Protein AF-A0A9P6SDH8-F1 (afdb_monomer_lite)

Structure (mmCIF, N/CA/C/O backbone):
data_AF-A0A9P6SDH8-F1
#
_entry.id   AF-A0A9P6SDH8-F1
#
loop_
_atom_site.group_PDB
_atom_site.id
_atom_site.type_symbol
_atom_site.label_atom_id
_atom_site.label_alt_id
_atom_site.label_comp_id
_atom_site.label_asym_id
_atom_site.label_entity_id
_atom_site.label_seq_id
_atom_site.pdbx_PDB_ins_code
_atom_site.Cartn_x
_atom_site.Cartn_y
_atom_site.Cartn_z
_atom_site.occupancy
_atom_site.B_iso_or_equiv
_atom_site.auth_seq_id
_atom_site.auth_comp_id
_atom_site.auth_asym_id
_atom_site.auth_atom_id
_atom_site.pdbx_PDB_model_num
ATOM 1 N N . TYR A 1 1 ? -16.556 -7.507 26.256 1.00 83.69 1 TYR A N 1
ATOM 2 C CA . TYR A 1 1 ? -16.527 -6.159 25.652 1.00 83.69 1 TYR A CA 1
ATOM 3 C C . TYR A 1 1 ? -16.146 -6.291 24.186 1.00 83.69 1 TYR A C 1
ATOM 5 O O . TYR A 1 1 ? -15.142 -6.932 23.901 1.00 83.69 1 TYR A O 1
ATOM 13 N N . THR A 1 2 ? -16.941 -5.766 23.253 1.00 88.06 2 THR A N 1
ATOM 14 C CA . THR A 1 2 ? -16.578 -5.764 21.826 1.00 88.06 2 THR A CA 1
ATOM 15 C C . THR A 1 2 ? -15.671 -4.576 21.542 1.00 88.06 2 THR A C 1
ATOM 17 O O . THR A 1 2 ? -16.059 -3.438 21.797 1.00 88.06 2 THR A O 1
ATOM 20 N N . LEU A 1 3 ? -14.475 -4.826 21.011 1.00 91.56 3 LEU A N 1
ATOM 21 C CA . LEU A 1 3 ? -13.599 -3.743 20.575 1.00 91.56 3 LEU A CA 1
ATOM 22 C C . LEU A 1 3 ? -14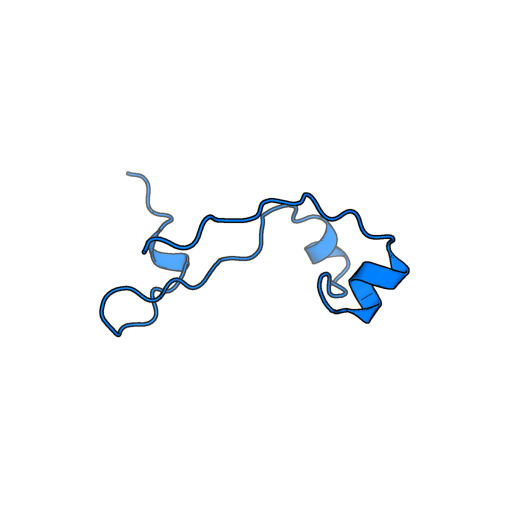.170 -3.111 19.292 1.00 91.56 3 LEU A C 1
ATOM 24 O O . LEU A 1 3 ? -14.442 -3.843 18.332 1.00 91.56 3 LEU A O 1
ATOM 28 N N . PRO A 1 4 ? -14.375 -1.781 19.249 1.00 93.19 4 PRO A N 1
ATOM 29 C CA . PRO A 1 4 ? -14.836 -1.109 18.043 1.00 93.19 4 PRO A CA 1
ATOM 30 C C . PRO A 1 4 ? -13.759 -1.151 16.953 1.00 93.19 4 PRO A C 1
ATOM 32 O O . PRO A 1 4 ? -12.560 -1.195 17.225 1.00 93.19 4 PRO A O 1
ATOM 35 N N . LYS A 1 5 ? -14.194 -1.126 15.691 1.00 94.25 5 LYS A N 1
ATOM 36 C CA . LYS A 1 5 ? -13.294 -1.078 14.532 1.00 94.25 5 LYS A CA 1
ATOM 37 C C . LYS A 1 5 ? -12.995 0.371 14.173 1.00 94.25 5 LYS A C 1
ATOM 39 O O . LYS A 1 5 ? -13.917 1.170 14.040 1.00 94.25 5 LYS A O 1
ATOM 44 N N . PHE A 1 6 ? -11.723 0.683 13.956 1.00 94.19 6 PHE A N 1
ATOM 45 C CA . PHE A 1 6 ? -11.296 1.995 13.487 1.00 94.19 6 PHE A CA 1
ATOM 46 C C . PHE A 1 6 ? -11.076 1.981 11.973 1.00 94.19 6 PHE A C 1
ATOM 48 O O . PHE A 1 6 ? -10.399 1.096 11.447 1.00 94.19 6 PHE A O 1
ATOM 55 N N . TYR A 1 7 ? -11.655 2.956 11.272 1.00 94.75 7 TYR A N 1
ATOM 56 C CA . TYR A 1 7 ? -11.595 3.055 9.816 1.00 94.75 7 TYR A CA 1
ATOM 57 C C . TYR A 1 7 ? -10.919 4.363 9.408 1.00 94.75 7 TYR A C 1
ATOM 59 O O . TYR A 1 7 ? -11.433 5.443 9.679 1.00 94.75 7 TYR A O 1
ATOM 67 N N . ILE A 1 8 ? -9.789 4.256 8.707 1.00 96.00 8 ILE A N 1
ATOM 68 C CA . ILE A 1 8 ? -9.112 5.378 8.048 1.00 96.00 8 ILE A CA 1
ATOM 69 C C . ILE A 1 8 ? -8.888 5.029 6.579 1.00 96.00 8 ILE A C 1
ATOM 71 O O . ILE A 1 8 ? -8.529 3.898 6.239 1.00 96.00 8 ILE A O 1
ATOM 75 N N . LYS A 1 9 ? -9.033 6.030 5.706 1.00 94.94 9 LYS A N 1
ATOM 76 C CA . LYS A 1 9 ? -8.570 5.968 4.320 1.00 94.94 9 LYS A CA 1
ATOM 77 C C . LYS A 1 9 ? -7.160 6.546 4.221 1.00 94.94 9 LYS A C 1
ATOM 79 O O . LYS A 1 9 ? -6.968 7.747 4.372 1.00 94.94 9 LYS A O 1
ATOM 84 N N . ILE A 1 10 ? -6.175 5.686 3.982 1.00 94.75 10 ILE A N 1
ATOM 85 C CA . ILE A 1 10 ? -4.777 6.113 3.903 1.00 94.75 10 ILE A CA 1
ATOM 86 C C . ILE A 1 10 ? -4.455 6.546 2.472 1.00 94.75 10 ILE A C 1
ATOM 88 O O . ILE A 1 10 ? -4.722 5.814 1.516 1.00 94.75 10 ILE A O 1
ATOM 92 N N . HIS A 1 11 ? -3.876 7.737 2.337 1.00 96.06 11 HIS A N 1
ATOM 93 C CA . HIS A 1 11 ? -3.374 8.274 1.079 1.00 96.06 11 HIS A CA 1
ATOM 94 C C . HIS A 1 11 ? -1.847 8.272 1.109 1.00 96.06 11 HIS A C 1
ATOM 96 O O . HIS A 1 11 ? -1.241 8.765 2.055 1.00 96.06 11 HIS A O 1
ATOM 102 N N . TYR A 1 12 ? -1.228 7.715 0.070 1.00 96.56 12 TYR A N 1
ATOM 103 C CA . TYR A 1 12 ? 0.224 7.624 -0.038 1.00 96.56 12 TYR A CA 1
ATOM 104 C C . TYR A 1 12 ? 0.727 8.399 -1.247 1.00 96.56 12 TYR A C 1
ATOM 106 O O . TYR A 1 12 ? 0.121 8.370 -2.319 1.00 96.56 12 TYR A O 1
ATOM 114 N N . CYS A 1 13 ? 1.889 9.022 -1.082 1.00 96.56 13 CYS A N 1
ATOM 115 C CA . CYS A 1 13 ? 2.704 9.471 -2.197 1.00 96.56 13 CYS A CA 1
ATOM 116 C C . CYS A 1 13 ? 3.344 8.263 -2.922 1.00 96.56 13 CYS A C 1
ATOM 118 O O . CYS A 1 13 ? 3.451 7.178 -2.341 1.00 96.56 13 CYS A O 1
ATOM 120 N N . ILE A 1 14 ? 3.796 8.419 -4.178 1.00 94.88 14 ILE A N 1
ATOM 121 C CA . ILE A 1 14 ? 4.403 7.302 -4.935 1.00 94.88 14 ILE A CA 1
ATOM 122 C C . ILE A 1 14 ? 5.652 6.760 -4.222 1.00 94.88 14 ILE A C 1
ATOM 124 O O . ILE A 1 14 ? 5.790 5.545 -4.086 1.00 94.88 14 ILE A O 1
ATOM 128 N N . SER A 1 15 ? 6.538 7.634 -3.735 1.00 97.12 15 SER A N 1
ATOM 129 C CA . SER A 1 15 ? 7.761 7.211 -3.037 1.00 97.12 15 SER A CA 1
ATOM 130 C C . SER A 1 15 ? 7.437 6.458 -1.745 1.00 97.12 15 SER A C 1
ATOM 132 O O . SER A 1 15 ? 7.972 5.376 -1.518 1.00 97.12 15 SER A O 1
ATOM 134 N N . CYS A 1 16 ? 6.480 6.960 -0.964 1.00 96.12 16 CYS A N 1
ATOM 135 C CA . CYS A 1 16 ? 5.970 6.344 0.259 1.00 96.12 16 CYS A CA 1
ATOM 136 C C . CYS A 1 16 ? 5.454 4.914 0.006 1.00 96.12 16 CYS A C 1
ATOM 138 O O . CYS A 1 16 ? 5.794 3.975 0.725 1.00 96.12 16 CYS A O 1
ATOM 140 N N . ALA A 1 17 ? 4.643 4.740 -1.044 1.00 96.44 17 ALA A N 1
ATOM 141 C CA . ALA A 1 17 ? 4.013 3.463 -1.371 1.00 96.44 17 ALA A CA 1
ATOM 142 C C . ALA A 1 17 ? 5.017 2.402 -1.853 1.00 96.44 17 ALA A C 1
ATOM 144 O O . ALA A 1 17 ? 4.812 1.210 -1.607 1.00 96.44 17 ALA A O 1
ATOM 145 N N . VAL A 1 18 ? 6.084 2.828 -2.537 1.00 96.69 18 VAL A N 1
ATOM 146 C CA . VAL A 1 18 ? 7.171 1.943 -2.982 1.00 96.69 18 VAL A CA 1
ATOM 147 C C . VAL A 1 18 ? 8.094 1.594 -1.815 1.00 96.69 18 VAL A C 1
ATOM 149 O O . VAL A 1 18 ? 8.447 0.426 -1.664 1.00 96.69 18 VAL A O 1
ATOM 152 N N . HIS A 1 19 ? 8.423 2.569 -0.962 1.00 96.81 19 HIS A N 1
ATOM 153 C CA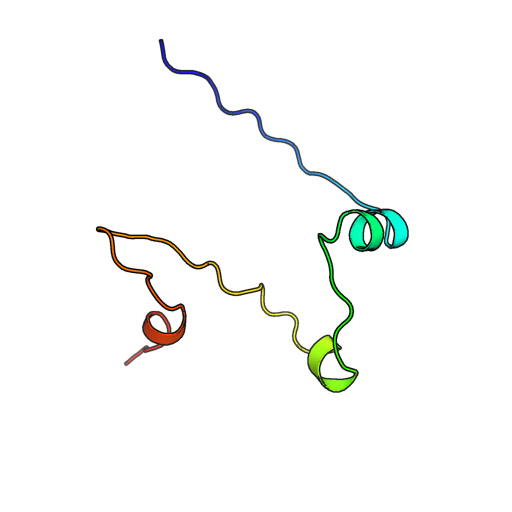 . HIS A 1 19 ? 9.271 2.366 0.214 1.00 96.81 19 HIS A CA 1
ATOM 154 C C . HIS A 1 19 ? 8.644 1.391 1.221 1.00 96.81 19 HIS A C 1
ATOM 156 O O . HIS A 1 19 ? 9.300 0.456 1.662 1.00 96.81 19 HIS A O 1
ATOM 162 N N . ALA A 1 20 ? 7.349 1.537 1.517 1.00 96.62 20 ALA A N 1
ATOM 163 C CA . ALA A 1 20 ? 6.621 0.628 2.406 1.00 96.62 20 ALA A CA 1
ATOM 164 C C . ALA A 1 20 ? 6.188 -0.692 1.728 1.00 96.62 20 ALA A C 1
ATOM 166 O O . ALA A 1 20 ? 5.420 -1.463 2.302 1.00 96.62 20 ALA A O 1
ATOM 167 N N . HIS A 1 21 ? 6.626 -0.946 0.488 1.00 93.12 21 HIS A N 1
ATOM 168 C CA . HIS A 1 21 ? 6.297 -2.142 -0.295 1.00 93.12 21 HIS A CA 1
ATOM 169 C C . HIS A 1 21 ? 4.793 -2.430 -0.471 1.00 93.12 21 HIS A C 1
ATOM 171 O O . HIS A 1 21 ? 4.395 -3.574 -0.711 1.00 93.12 21 HIS A O 1
ATOM 177 N N . ILE A 1 22 ? 3.955 -1.394 -0.415 1.00 93.12 22 ILE A N 1
ATOM 178 C CA . ILE A 1 22 ? 2.513 -1.492 -0.683 1.00 93.12 22 ILE A CA 1
ATOM 179 C C . ILE A 1 22 ? 2.289 -1.732 -2.178 1.00 93.12 22 ILE A C 1
ATOM 181 O O . ILE A 1 22 ? 1.494 -2.583 -2.580 1.00 93.12 22 ILE A O 1
ATOM 185 N N . VAL A 1 23 ? 3.032 -1.002 -3.012 1.00 92.62 23 VAL A N 1
ATOM 186 C CA . VAL A 1 23 ? 3.084 -1.195 -4.463 1.00 92.62 23 VAL A CA 1
ATOM 187 C C . VAL A 1 23 ? 4.465 -1.723 -4.834 1.00 92.62 23 VAL A C 1
ATOM 189 O O . VAL A 1 23 ? 5.479 -1.267 -4.316 1.00 92.62 23 VAL A O 1
ATOM 192 N N . ARG A 1 24 ? 4.512 -2.686 -5.760 1.00 92.12 24 ARG A N 1
ATOM 193 C CA . ARG A 1 24 ? 5.758 -3.244 -6.304 1.00 92.12 24 ARG A CA 1
ATOM 194 C C . ARG A 1 24 ? 5.901 -2.898 -7.782 1.00 92.12 24 ARG A C 1
ATOM 196 O O . ARG A 1 24 ? 4.902 -2.755 -8.493 1.00 92.12 24 ARG A O 1
ATOM 203 N N . VAL A 1 25 ? 7.141 -2.784 -8.254 1.00 92.62 25 VAL A N 1
ATOM 204 C CA . VAL A 1 25 ? 7.423 -2.537 -9.674 1.00 92.62 25 VAL A CA 1
ATOM 205 C C . VAL A 1 25 ? 6.968 -3.746 -10.496 1.00 92.62 25 VAL A C 1
ATOM 207 O O . VAL A 1 25 ? 7.325 -4.882 -10.202 1.00 92.62 25 VAL A O 1
ATOM 210 N N . ARG A 1 26 ? 6.161 -3.496 -11.533 1.00 92.69 26 ARG A N 1
ATOM 211 C CA . ARG A 1 26 ? 5.680 -4.506 -12.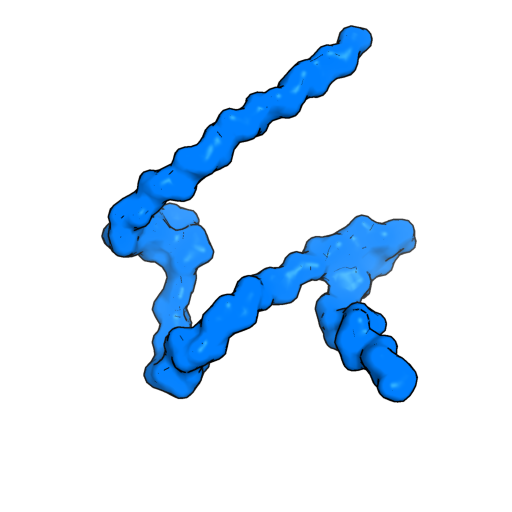491 1.00 92.69 26 ARG A CA 1
ATOM 212 C C . ARG A 1 26 ? 6.326 -4.297 -13.860 1.00 92.69 26 ARG A C 1
ATOM 214 O O . ARG A 1 26 ? 6.698 -3.166 -14.200 1.00 92.69 26 ARG A O 1
ATOM 221 N N . SER A 1 27 ? 6.401 -5.370 -14.652 1.00 93.56 27 SER A N 1
ATOM 222 C CA . SER A 1 27 ? 6.853 -5.333 -16.051 1.00 93.56 27 SER A CA 1
ATOM 223 C C . SER A 1 27 ? 6.022 -4.353 -16.890 1.00 93.56 27 SER A C 1
ATOM 225 O O . SER A 1 27 ? 4.888 -4.020 -16.534 1.00 93.56 27 SER A O 1
ATOM 227 N N . ARG A 1 28 ? 6.564 -3.894 -18.027 1.00 92.31 28 ARG A N 1
ATOM 228 C CA . ARG A 1 28 ? 5.889 -2.921 -18.910 1.00 92.31 28 ARG A CA 1
ATOM 229 C C . ARG A 1 28 ? 4.473 -3.367 -19.290 1.00 92.31 28 ARG A C 1
ATOM 231 O O . ARG A 1 28 ? 3.543 -2.569 -19.214 1.00 92.31 28 ARG A O 1
ATOM 238 N N . VAL A 1 29 ? 4.310 -4.644 -19.638 1.00 92.56 29 VAL A N 1
ATOM 239 C CA . VAL A 1 29 ? 3.007 -5.240 -19.976 1.00 92.56 29 VAL A CA 1
ATOM 240 C C . VAL A 1 29 ? 2.126 -5.370 -18.726 1.00 92.56 29 VAL A C 1
ATOM 242 O O . VAL A 1 29 ? 0.962 -4.976 -18.749 1.00 92.56 29 VAL A O 1
ATOM 245 N N . GLY A 1 30 ? 2.688 -5.816 -17.597 1.00 89.56 30 GLY A N 1
ATOM 246 C CA . GLY A 1 30 ? 1.955 -6.016 -16.342 1.00 89.56 30 GLY A CA 1
ATOM 247 C C . GLY A 1 30 ? 1.415 -4.736 -15.692 1.00 89.56 30 GLY A C 1
ATOM 248 O O . GLY A 1 30 ? 0.433 -4.798 -14.952 1.00 89.56 30 GLY A O 1
ATOM 249 N N . ARG A 1 31 ? 1.990 -3.560 -15.988 1.00 91.69 31 ARG A N 1
ATOM 250 C CA . ARG A 1 31 ? 1.470 -2.258 -15.517 1.00 91.69 31 ARG A CA 1
ATOM 251 C C . ARG A 1 31 ? 0.091 -1.919 -16.088 1.00 91.69 31 ARG A C 1
ATOM 253 O O . ARG A 1 31 ? -0.645 -1.176 -15.444 1.00 91.69 31 ARG A O 1
ATOM 260 N N . ARG A 1 32 ? -0.267 -2.464 -17.259 1.00 91.69 32 ARG A N 1
ATOM 261 C CA . ARG A 1 32 ? -1.583 -2.244 -17.886 1.00 91.69 32 ARG A CA 1
ATOM 262 C C . ARG A 1 32 ? -2.713 -2.945 -17.135 1.00 91.69 32 ARG A C 1
ATOM 264 O O . ARG A 1 32 ? -3.838 -2.458 -17.161 1.00 91.69 32 ARG A O 1
ATOM 271 N N . SER A 1 33 ? -2.422 -4.044 -16.437 1.00 89.38 33 SER A N 1
ATOM 272 C CA . SER A 1 33 ? -3.421 -4.733 -15.622 1.00 89.38 33 SER A CA 1
ATOM 273 C C . SER A 1 33 ? -3.788 -3.888 -14.397 1.00 89.38 33 SER A C 1
ATOM 275 O O . SER A 1 33 ? -2.945 -3.606 -13.537 1.00 89.38 33 SER A O 1
ATOM 277 N N . ARG A 1 34 ? -5.057 -3.472 -14.328 1.00 90.44 34 ARG A N 1
ATOM 278 C CA . ARG A 1 34 ? -5.637 -2.684 -13.223 1.00 90.44 34 ARG A CA 1
ATOM 279 C C . ARG A 1 34 ? -6.426 -3.541 -12.228 1.00 90.44 34 ARG A C 1
ATOM 281 O O . ARG A 1 34 ? -7.015 -2.998 -11.300 1.00 90.44 34 ARG A O 1
ATOM 288 N N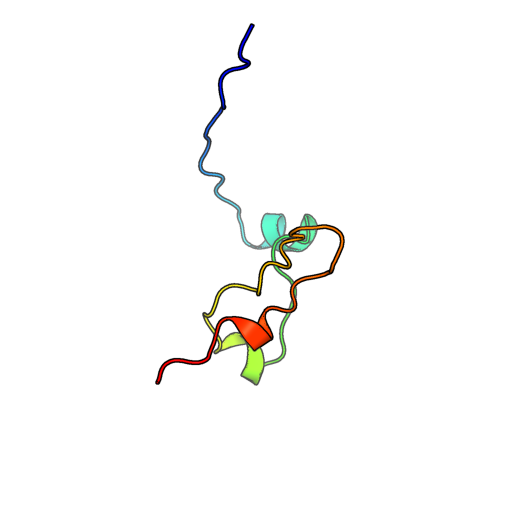 . ALA A 1 35 ? -6.443 -4.862 -12.416 1.00 89.38 35 ALA A N 1
ATOM 289 C CA . ALA A 1 35 ? -7.101 -5.775 -11.492 1.00 89.38 35 ALA A CA 1
ATOM 290 C C . ALA A 1 35 ? -6.394 -5.758 -10.120 1.00 89.38 35 ALA A C 1
ATOM 292 O O . ALA A 1 35 ? -5.159 -5.679 -10.071 1.00 89.38 35 ALA A O 1
ATOM 293 N N . PRO A 1 36 ? -7.143 -5.829 -9.004 1.00 87.50 36 PRO A N 1
ATOM 294 C CA . PRO A 1 36 ? -6.547 -5.934 -7.680 1.00 87.50 36 PRO A CA 1
ATOM 295 C C . PRO A 1 36 ? -5.779 -7.259 -7.540 1.00 87.50 36 PRO A C 1
ATOM 297 O O . PRO A 1 36 ? -6.149 -8.256 -8.167 1.00 87.50 36 PRO A O 1
ATOM 300 N N . PRO A 1 37 ? -4.726 -7.307 -6.706 1.00 85.44 37 PRO A N 1
ATOM 301 C CA . PRO A 1 37 ? -4.028 -8.556 -6.444 1.00 85.44 37 PRO A CA 1
ATOM 302 C C . PRO A 1 37 ? -4.986 -9.564 -5.789 1.00 85.44 37 PRO A C 1
ATOM 304 O O . PRO A 1 37 ? -5.795 -9.1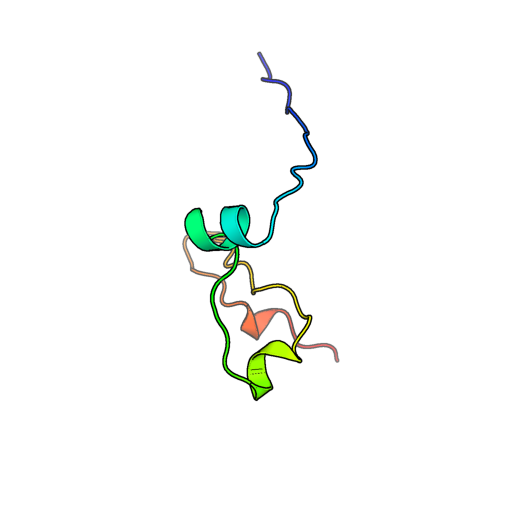79 -4.932 1.00 85.44 37 PRO A O 1
ATOM 307 N N . PRO A 1 38 ? -4.908 -10.853 -6.159 1.00 83.88 38 PRO A N 1
ATOM 308 C CA . PRO A 1 38 ? -5.765 -11.867 -5.574 1.00 83.88 38 PRO A CA 1
ATOM 309 C C . PRO A 1 38 ? -5.484 -12.002 -4.075 1.00 83.88 38 PRO A C 1
ATOM 311 O O . PRO A 1 38 ? -4.337 -12.101 -3.641 1.00 83.88 38 PRO A O 1
ATOM 314 N N . ARG A 1 39 ? -6.549 -12.014 -3.270 1.00 81.44 39 ARG A N 1
ATOM 315 C CA . ARG A 1 39 ? -6.458 -12.205 -1.819 1.00 81.44 39 ARG A CA 1
ATOM 316 C C . ARG A 1 39 ? -6.604 -13.688 -1.508 1.00 81.44 39 ARG A C 1
ATOM 318 O O . ARG A 1 39 ? -7.689 -14.240 -1.672 1.00 81.44 39 ARG A O 1
ATOM 325 N N . PHE A 1 40 ? -5.538 -14.319 -1.028 1.00 74.44 40 PHE A N 1
ATOM 326 C CA . PHE A 1 40 ? -5.615 -15.676 -0.494 1.00 74.44 40 PHE A CA 1
ATOM 327 C C . PHE A 1 40 ? -6.371 -15.632 0.834 1.00 74.44 40 PHE A C 1
ATOM 329 O O . PHE A 1 40 ? -5.879 -15.091 1.824 1.00 74.44 40 PHE A O 1
ATOM 336 N N . ARG A 1 41 ? -7.601 -16.145 0.842 1.00 73.75 41 ARG A N 1
ATOM 337 C CA . ARG A 1 41 ? -8.390 -16.319 2.063 1.00 73.75 41 ARG A CA 1
ATOM 338 C C . ARG A 1 41 ? -8.228 -17.764 2.511 1.00 73.75 41 ARG A C 1
ATOM 340 O O . ARG A 1 41 ? -8.434 -18.680 1.726 1.00 73.75 41 ARG A O 1
ATOM 347 N N . PHE A 1 42 ? -7.858 -17.971 3.764 1.00 68.19 42 PHE A N 1
ATOM 348 C CA . PHE A 1 42 ? -7.925 -19.293 4.370 1.00 68.19 42 PHE A CA 1
ATOM 349 C C . PHE A 1 42 ? -9.360 -19.494 4.855 1.00 68.19 42 PHE A C 1
ATOM 351 O O . PHE A 1 42 ? -9.847 -18.714 5.672 1.00 68.19 42 PHE A O 1
ATOM 358 N N . LYS A 1 43 ? -10.046 -20.499 4.314 1.00 61.97 43 LYS A N 1
ATOM 359 C CA . LYS A 1 43 ? -11.270 -21.052 4.899 1.00 61.97 43 LYS A CA 1
ATOM 360 C C . LYS A 1 43 ? -10.958 -22.507 5.255 1.00 61.97 43 LYS A C 1
ATOM 362 O O . LYS A 1 43 ? -10.350 -23.212 4.453 1.00 61.97 43 LYS A O 1
ATOM 367 N N . ASP A 1 44 ? -11.282 -22.900 6.483 1.00 62.62 44 ASP A N 1
ATOM 368 C CA . ASP A 1 44 ? -11.281 -24.297 6.950 1.00 62.62 44 ASP A CA 1
ATOM 369 C C . ASP A 1 44 ? -9.928 -25.037 6.855 1.00 62.62 44 ASP A C 1
ATOM 371 O O . ASP A 1 44 ? -9.854 -26.214 6.511 1.00 62.62 44 ASP A O 1
ATOM 375 N N . GLY A 1 45 ? -8.818 -24.341 7.141 1.00 63.59 45 GLY A N 1
ATOM 376 C CA . GLY A 1 45 ? -7.477 -24.948 7.212 1.00 63.59 45 GLY A CA 1
ATOM 377 C C . GLY A 1 45 ? -6.821 -25.263 5.861 1.00 63.59 45 GLY A C 1
ATOM 378 O O . GLY A 1 45 ? -5.676 -25.713 5.829 1.00 63.59 45 GLY A O 1
ATOM 379 N N . LYS A 1 46 ? -7.487 -24.976 4.735 1.00 64.25 46 LYS A N 1
ATOM 380 C CA . LYS A 1 46 ? -6.929 -25.127 3.382 1.00 64.25 46 LYS A CA 1
ATOM 381 C C . LYS A 1 46 ? -6.739 -23.753 2.727 1.00 64.25 46 LYS A C 1
ATOM 383 O O . LYS A 1 46 ? -7.589 -22.867 2.820 1.00 64.25 46 LYS A O 1
ATOM 388 N N . LYS A 1 47 ? -5.593 -23.550 2.067 1.00 58.06 47 LYS A N 1
ATOM 389 C CA . L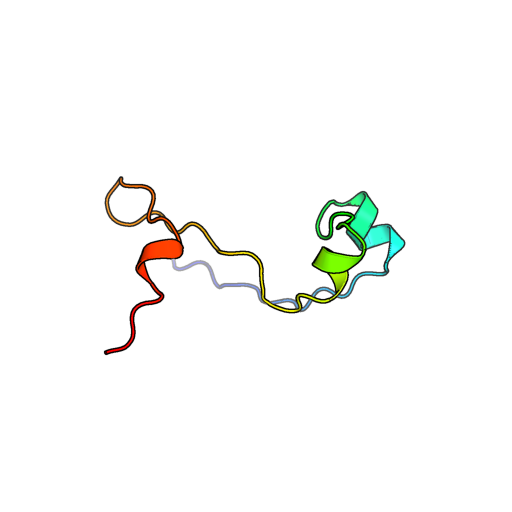YS A 1 47 ? -5.312 -22.341 1.270 1.00 58.06 47 LYS A CA 1
ATOM 390 C C . LYS A 1 47 ? -6.297 -22.298 0.100 1.00 58.06 47 LYS A C 1
ATOM 392 O O . LYS A 1 47 ? -6.140 -23.074 -0.837 1.00 58.06 47 LYS A O 1
ATOM 397 N N . VAL A 1 48 ? -7.293 -21.408 0.125 1.00 62.06 48 VAL A N 1
ATOM 398 C CA . VAL A 1 48 ? -8.188 -21.233 -1.029 1.00 62.06 48 VAL A CA 1
ATOM 399 C C . VAL A 1 48 ? -7.423 -20.446 -2.090 1.00 62.06 48 VAL A C 1
ATOM 401 O O . VAL A 1 48 ? -7.117 -19.262 -1.917 1.00 62.06 48 VAL A O 1
ATOM 404 N N . ALA A 1 49 ? -7.060 -21.130 -3.175 1.00 60.44 49 ALA A N 1
ATOM 405 C CA . ALA A 1 49 ? -6.417 -20.514 -4.323 1.00 60.44 49 ALA A CA 1
ATOM 406 C C . ALA A 1 49 ? -7.437 -19.639 -5.084 1.00 60.44 49 ALA A C 1
ATOM 408 O O . ALA A 1 49 ? -8.554 -20.081 -5.355 1.00 60.44 49 ALA A O 1
ATOM 409 N N . PRO A 1 50 ? -7.067 -18.414 -5.488 1.00 55.88 50 PRO A N 1
ATOM 410 C CA . PRO A 1 50 ? -7.963 -17.458 -6.141 1.00 55.88 50 PRO A CA 1
ATOM 411 C C . PRO A 1 50 ? -8.471 -17.927 -7.516 1.00 55.88 50 PRO A C 1
ATOM 413 O O . PRO A 1 50 ? -9.438 -17.368 -8.020 1.00 55.88 50 PRO A O 1
ATOM 416 N N . ALA A 1 51 ? -7.859 -18.959 -8.111 1.00 56.75 51 ALA A N 1
ATOM 417 C CA . ALA A 1 51 ? -8.274 -19.533 -9.392 1.00 56.75 51 ALA A CA 1
ATOM 418 C C . ALA A 1 51 ? -9.645 -20.239 -9.339 1.00 56.75 51 ALA A C 1
ATOM 420 O O . ALA A 1 51 ? -10.283 -20.403 -10.371 1.00 56.75 51 ALA A O 1
ATOM 421 N N . GLN A 1 52 ? -10.120 -20.636 -8.153 1.00 54.31 52 GLN A N 1
ATOM 422 C CA . GLN A 1 52 ? -11.370 -21.394 -7.999 1.00 54.31 52 GLN A CA 1
ATOM 423 C C . GLN A 1 52 ? -12.623 -20.507 -7.885 1.00 54.31 52 GLN A C 1
ATOM 425 O O . GLN A 1 52 ? -13.734 -21.022 -7.888 1.00 54.31 52 GLN A O 1
ATOM 430 N N . VAL A 1 53 ? -12.464 -19.179 -7.797 1.00 52.25 53 VAL A N 1
ATOM 431 C CA . VAL A 1 53 ? -13.584 -18.222 -7.669 1.00 52.25 53 VAL A CA 1
ATOM 432 C C . VAL A 1 53 ? -14.072 -17.712 -9.036 1.00 52.25 53 VAL A C 1
ATOM 434 O O . VAL A 1 53 ? -15.161 -17.159 -9.135 1.00 52.25 53 VAL A O 1
ATOM 437 N N . ALA A 1 54 ? -13.306 -17.930 -10.110 1.00 53.38 54 ALA A N 1
ATOM 438 C CA . ALA A 1 54 ? -13.648 -17.504 -11.467 1.00 53.38 54 ALA A CA 1
ATOM 439 C C . ALA A 1 54 ? -14.134 -18.686 -12.327 1.00 53.38 54 ALA A C 1
ATOM 441 O O . ALA A 1 54 ? -13.456 -19.109 -13.259 1.00 53.38 54 ALA A O 1
ATOM 442 N N . LYS A 1 55 ? -15.312 -19.227 -12.011 1.00 40.28 55 LYS A N 1
ATOM 443 C CA . LYS A 1 55 ? -16.138 -19.979 -12.970 1.00 40.28 55 LYS A CA 1
ATOM 444 C C . LYS A 1 55 ? -17.571 -19.447 -12.891 1.00 40.28 55 LYS A C 1
ATOM 446 O O . LYS A 1 55 ? -18.287 -19.839 -11.971 1.00 40.28 55 LYS A O 1
ATOM 451 N N . PRO A 1 56 ? -17.994 -18.539 -13.784 1.00 49.59 56 PRO A N 1
ATOM 452 C CA . PRO A 1 56 ? -19.403 -18.421 -14.116 1.00 49.59 56 PRO A CA 1
ATOM 453 C C . PRO A 1 56 ? -19.779 -19.529 -15.119 1.00 49.59 56 PRO A C 1
ATOM 455 O O . PRO A 1 56 ? -18.911 -20.024 -15.840 1.00 49.59 56 PRO A O 1
ATOM 458 N N . LEU A 1 57 ? -21.049 -19.940 -15.076 1.00 44.81 57 LEU A N 1
ATOM 459 C CA . LEU A 1 57 ? -21.701 -20.850 -16.027 1.00 44.81 57 LEU A CA 1
ATOM 460 C C . LEU A 1 57 ? -21.556 -20.368 -17.475 1.00 44.81 57 LEU A C 1
ATOM 462 O O . LEU A 1 57 ? -21.559 -19.130 -17.673 1.00 44.81 57 LEU A O 1
#

Foldseek 3Di:
DDDDDDDDDDDDDPVRCVVVVVDDDDDPVVVPDPDDDDDFDDDPNDGDDSVVVPDDD

Radius of gyration: 16.67 Å; chains: 1; bounding box: 31×35×46 Å

Secondary structure (DSSP, 8-state):
-PPPPP-------HHHHHHTTSS----TTGGG--SPPP--EEETTEEE-GGGS----

pLDDT: mean 81.77, std 16.74, range [40.28, 97.12]

Sequence (57 aa):
YTLPKFYIKIHYCISCAVHAHIVRVRSRVGRRSRAPPPRFRFKDGKKVAPAQVAKPL